Protein AF-A0A846N0D0-F1 (afdb_monomer_lite)

Sequence (100 aa):
MLEPITVSSGWFQPTGGLDLPDGTWPYRLHVMGSGFAHRAIPLVAVVGGVELELIMVNSEGDGFAGLLREAPAEGAVLSVGWLDGPLIETSVQFHSGGVA

Radius of gyration: 12.93 Å; chains: 1; bounding box: 28×36×33 Å

pLDDT: mean 93.16, std 10.55, range [39.41, 98.62]

Structure (mmCIF, N/CA/C/O backbone):
data_AF-A0A846N0D0-F1
#
_entry.id   AF-A0A846N0D0-F1
#
loop_
_atom_site.group_PDB
_atom_site.id
_atom_site.type_symbol
_atom_site.label_atom_id
_atom_site.label_alt_id
_atom_site.label_comp_id
_atom_site.label_asym_id
_atom_site.label_entity_id
_atom_site.label_seq_id
_atom_site.pdbx_PDB_ins_code
_atom_site.Cartn_x
_atom_site.Cartn_y
_atom_site.Cartn_z
_atom_site.occupancy
_atom_site.B_iso_or_equiv
_atom_site.auth_seq_id
_atom_site.auth_comp_id
_atom_site.auth_asym_id
_atom_site.auth_atom_id
_atom_site.pdbx_PDB_model_num
ATOM 1 N N . MET A 1 1 ? 12.640 -17.560 -13.338 1.00 60.72 1 MET A N 1
ATOM 2 C CA . MET A 1 1 ? 11.382 -17.693 -12.576 1.00 60.72 1 MET A CA 1
ATOM 3 C C . MET A 1 1 ? 11.390 -16.551 -11.583 1.00 60.72 1 MET A C 1
ATOM 5 O O . MET A 1 1 ? 12.413 -16.392 -10.934 1.00 60.72 1 MET A O 1
ATOM 9 N N . LEU A 1 2 ? 10.370 -15.693 -11.574 1.00 74.06 2 LEU A N 1
ATOM 10 C CA . LEU A 1 2 ? 10.303 -14.620 -10.579 1.00 74.06 2 LEU A CA 1
ATOM 11 C C . LEU A 1 2 ? 9.943 -15.239 -9.230 1.00 74.06 2 LEU A C 1
ATOM 13 O O . LEU A 1 2 ? 9.128 -16.163 -9.186 1.00 74.06 2 LEU A O 1
ATOM 17 N N . GLU A 1 3 ? 10.581 -14.768 -8.165 1.00 84.31 3 GLU A N 1
ATOM 18 C CA . GLU A 1 3 ? 10.259 -15.208 -6.811 1.00 84.31 3 GLU A CA 1
ATOM 19 C C . GLU A 1 3 ? 8.844 -14.743 -6.433 1.00 84.31 3 GLU A C 1
ATOM 21 O O . GLU A 1 3 ? 8.436 -13.643 -6.824 1.00 84.31 3 GLU A O 1
ATOM 26 N N . PRO A 1 4 ? 8.066 -15.569 -5.714 1.00 90.75 4 PRO A N 1
ATOM 27 C CA . PRO A 1 4 ? 6.754 -15.161 -5.234 1.00 90.75 4 PRO A CA 1
ATOM 28 C C . PRO A 1 4 ? 6.883 -14.015 -4.223 1.00 90.75 4 PRO A C 1
ATOM 30 O O . PRO A 1 4 ? 7.809 -13.999 -3.410 1.00 90.75 4 PRO A O 1
ATOM 33 N N . ILE A 1 5 ? 5.926 -13.081 -4.245 1.00 95.69 5 ILE A N 1
ATOM 34 C CA . ILE A 1 5 ? 5.847 -12.018 -3.236 1.00 95.69 5 ILE A CA 1
ATOM 35 C C . ILE A 1 5 ? 5.620 -12.657 -1.865 1.00 95.69 5 ILE A C 1
ATOM 37 O O . ILE A 1 5 ? 4.694 -13.446 -1.687 1.00 95.69 5 ILE A O 1
ATOM 41 N N . THR A 1 6 ? 6.448 -12.277 -0.897 1.00 96.62 6 THR A N 1
ATOM 42 C CA . THR A 1 6 ? 6.274 -12.619 0.515 1.00 96.62 6 THR A CA 1
ATOM 43 C C . THR A 1 6 ? 6.322 -11.336 1.326 1.00 96.62 6 THR A C 1
ATOM 45 O O . THR A 1 6 ? 7.311 -10.614 1.268 1.00 96.62 6 THR A O 1
ATOM 48 N N . VAL A 1 7 ? 5.272 -11.051 2.095 1.00 97.62 7 VAL A N 1
ATOM 49 C CA . VAL A 1 7 ? 5.237 -9.912 3.024 1.00 97.62 7 VAL A CA 1
ATOM 50 C C . VAL A 1 7 ? 5.655 -10.389 4.408 1.00 97.62 7 VAL A C 1
ATOM 52 O O . VAL A 1 7 ? 5.060 -11.324 4.938 1.00 97.62 7 VAL A O 1
ATOM 55 N N . SER A 1 8 ? 6.676 -9.756 4.986 1.00 97.00 8 SER A N 1
ATOM 56 C CA . SER A 1 8 ? 7.164 -10.074 6.333 1.00 97.00 8 SER A CA 1
ATOM 57 C C . SER A 1 8 ? 6.629 -9.108 7.386 1.00 97.00 8 SER A C 1
ATOM 59 O O . SER A 1 8 ? 6.337 -9.523 8.506 1.00 97.00 8 SER A O 1
ATOM 61 N N . SER A 1 9 ? 6.474 -7.830 7.039 1.00 97.19 9 SER A N 1
ATOM 62 C CA . SER A 1 9 ? 5.903 -6.813 7.921 1.00 97.19 9 SER A CA 1
ATOM 63 C C . SER A 1 9 ? 5.376 -5.615 7.134 1.00 97.19 9 SER A C 1
ATOM 65 O O . SER A 1 9 ? 5.690 -5.424 5.959 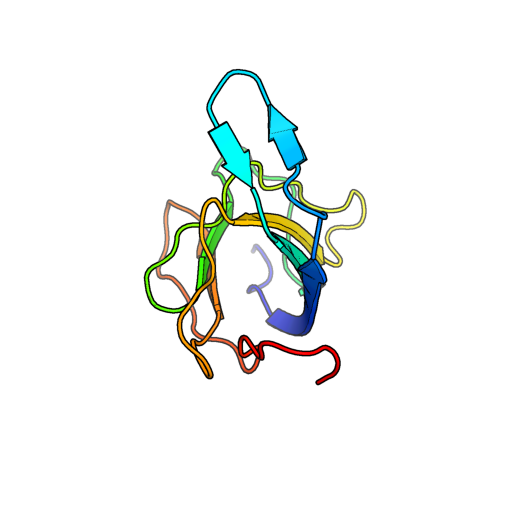1.00 97.19 9 SER A O 1
ATOM 67 N N . GLY A 1 10 ? 4.569 -4.785 7.789 1.00 97.19 10 GLY A N 1
ATOM 68 C CA . GLY A 1 10 ? 4.143 -3.502 7.252 1.00 97.19 10 GLY A CA 1
ATOM 69 C C . GLY A 1 10 ? 3.557 -2.616 8.340 1.00 97.19 10 GLY A C 1
ATOM 70 O O . GLY A 1 10 ? 3.072 -3.113 9.355 1.00 97.19 10 GLY A O 1
ATOM 71 N N . TRP A 1 11 ? 3.630 -1.303 8.148 1.00 95.94 11 TRP A N 1
ATOM 72 C CA . TRP A 1 11 ? 3.090 -0.331 9.094 1.00 95.94 11 TRP A CA 1
ATOM 73 C C . TRP A 1 11 ? 2.495 0.876 8.377 1.00 95.94 11 TRP A C 1
ATOM 75 O O . TRP A 1 11 ? 2.945 1.297 7.308 1.00 95.94 11 TRP A O 1
ATOM 85 N N . PHE A 1 12 ? 1.484 1.455 9.016 1.00 95.94 12 PHE A N 1
ATOM 86 C CA . PHE A 1 12 ? 0.778 2.628 8.530 1.00 95.94 12 PHE A CA 1
ATOM 87 C C . PHE A 1 12 ? 1.278 3.861 9.270 1.00 95.94 12 PHE A C 1
ATOM 89 O O . PHE A 1 12 ? 1.254 3.931 10.497 1.00 95.94 12 PHE A O 1
ATOM 96 N N . GLN A 1 13 ? 1.733 4.846 8.510 1.00 95.38 13 GLN A N 1
ATOM 97 C CA . GLN A 1 13 ? 2.215 6.121 9.004 1.00 95.38 13 GLN A CA 1
ATOM 98 C C . GLN A 1 13 ? 1.188 7.207 8.664 1.00 95.38 13 GLN A C 1
ATOM 100 O O . GLN A 1 13 ? 0.965 7.470 7.477 1.00 95.38 13 GLN A O 1
ATOM 105 N N . PRO A 1 14 ? 0.589 7.881 9.662 1.00 94.31 14 PRO A N 1
ATOM 106 C CA . PRO A 1 14 ? -0.173 9.096 9.419 1.00 94.31 14 PRO A CA 1
ATOM 107 C C . PRO A 1 14 ? 0.718 10.141 8.747 1.00 94.31 14 PRO A C 1
ATOM 109 O O . PRO A 1 14 ? 1.831 10.411 9.203 1.00 94.31 14 PRO A O 1
ATOM 112 N N . THR A 1 15 ? 0.238 10.741 7.668 1.00 94.00 15 THR A N 1
ATOM 113 C CA . THR A 1 15 ? 0.982 11.788 6.948 1.00 94.00 15 THR A CA 1
ATOM 114 C C . THR A 1 15 ? 0.674 13.191 7.469 1.00 94.00 15 THR A C 1
ATOM 116 O O . THR A 1 15 ? 1.330 14.149 7.069 1.00 94.00 15 THR A O 1
ATOM 119 N N . GLY A 1 16 ? -0.341 13.317 8.331 1.00 88.62 16 GLY A N 1
ATOM 120 C CA . GLY A 1 16 ? -0.932 14.604 8.697 1.00 88.62 16 GLY A CA 1
ATOM 121 C C . GLY A 1 16 ? -1.843 15.190 7.613 1.00 88.62 16 GLY A C 1
ATOM 122 O O . GLY A 1 16 ? -2.202 16.355 7.721 1.00 88.62 16 GLY A O 1
ATOM 123 N N . GLY A 1 17 ? -2.215 14.399 6.598 1.00 84.56 17 GLY A N 1
ATOM 124 C CA . GLY A 1 17 ? -2.964 14.877 5.436 1.00 84.56 17 GLY A CA 1
ATOM 125 C C . GLY A 1 17 ? -2.021 15.435 4.379 1.00 84.56 17 GLY A C 1
ATOM 126 O O . GLY A 1 17 ? -1.974 16.636 4.151 1.00 84.56 17 GLY A O 1
ATOM 127 N N . LEU A 1 18 ? -1.228 14.560 3.754 1.00 91.06 18 LEU A N 1
ATOM 128 C CA . LEU A 1 18 ? -0.368 14.954 2.643 1.00 91.06 18 LEU A CA 1
ATOM 129 C C . LEU A 1 18 ? -1.238 15.446 1.482 1.00 91.06 18 LEU A C 1
ATOM 131 O O . LEU A 1 18 ? -1.867 14.632 0.807 1.00 91.06 18 LEU A O 1
ATOM 135 N N . ASP A 1 19 ? -1.237 16.756 1.259 1.00 92.31 19 ASP A N 1
ATOM 136 C CA . ASP A 1 19 ? -1.947 17.402 0.161 1.00 92.31 19 ASP A CA 1
ATOM 137 C C . ASP A 1 19 ? -1.067 17.443 -1.094 1.00 92.31 19 ASP A C 1
ATOM 139 O O . ASP A 1 19 ? 0.002 18.060 -1.111 1.00 92.31 19 ASP A O 1
ATOM 143 N N . LEU A 1 20 ? -1.528 16.792 -2.159 1.00 89.75 20 LEU A N 1
ATOM 144 C CA . LEU A 1 20 ? -0.986 16.928 -3.513 1.00 89.75 20 LEU A CA 1
ATOM 145 C C . LEU A 1 20 ? -2.071 17.547 -4.411 1.00 89.75 20 LEU A C 1
ATOM 147 O O . LEU A 1 20 ? -3.238 17.576 -4.023 1.00 89.75 20 LEU A O 1
ATOM 151 N N . PRO A 1 21 ? -1.738 18.033 -5.622 1.00 92.19 21 PRO A N 1
ATOM 152 C CA . PRO A 1 21 ? -2.723 18.670 -6.502 1.00 92.19 21 PRO A CA 1
ATOM 153 C C . PRO A 1 21 ? -3.998 17.847 -6.751 1.00 92.19 21 PRO A C 1
ATOM 155 O O . PRO A 1 21 ? -5.064 18.424 -6.949 1.00 92.19 21 PRO A O 1
ATOM 158 N N . ASP A 1 22 ? -3.895 16.517 -6.681 1.00 90.50 22 ASP A N 1
ATOM 159 C CA . ASP A 1 22 ? -4.976 15.586 -7.005 1.00 90.50 22 ASP A CA 1
ATOM 160 C C . ASP A 1 22 ? -5.723 15.036 -5.770 1.00 90.50 22 ASP A C 1
ATOM 162 O O . ASP A 1 22 ? -6.570 14.150 -5.920 1.00 90.50 22 ASP A O 1
ATOM 166 N N . GLY A 1 23 ? -5.431 15.521 -4.553 1.00 92.38 23 GLY A N 1
ATOM 167 C CA . GLY A 1 23 ? -6.148 15.129 -3.332 1.00 92.38 23 GLY A CA 1
ATOM 168 C C . GLY A 1 23 ? -5.334 15.188 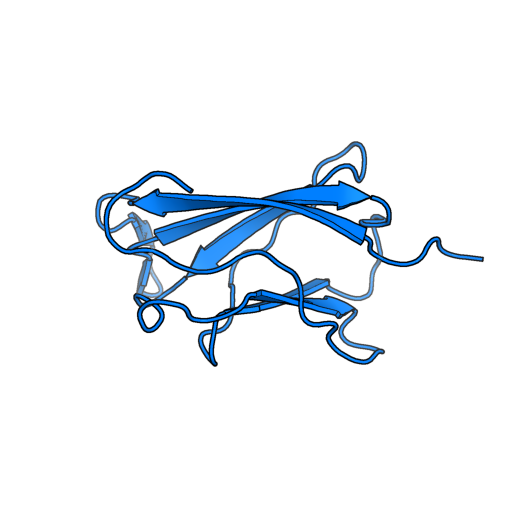-2.034 1.00 92.38 23 GLY A C 1
ATOM 169 O O . GLY A 1 23 ? -4.252 15.766 -1.971 1.00 92.38 23 GLY A O 1
ATOM 170 N N . THR A 1 24 ? -5.863 14.543 -0.996 1.00 94.56 24 THR A N 1
ATOM 171 C CA . THR A 1 24 ? -5.218 14.405 0.317 1.00 94.56 24 THR A CA 1
ATOM 172 C C . THR A 1 24 ? -5.033 12.923 0.629 1.00 94.56 24 THR A C 1
ATOM 174 O O . THR A 1 24 ? -5.972 12.144 0.484 1.00 94.56 24 THR A O 1
ATOM 177 N N . TRP A 1 25 ? -3.846 12.530 1.091 1.00 96.06 25 TRP A N 1
ATOM 178 C CA . TRP A 1 25 ? -3.537 11.149 1.478 1.00 96.06 25 TRP A CA 1
ATOM 179 C C . TRP A 1 25 ? -3.237 11.082 2.970 1.00 96.06 25 TRP A C 1
ATOM 181 O O . TRP A 1 25 ? -2.107 11.387 3.357 1.00 96.06 25 TRP A O 1
ATOM 191 N N . PRO A 1 26 ? -4.198 10.705 3.830 1.00 95.25 26 PRO A N 1
ATOM 192 C CA . PRO A 1 26 ? -4.009 10.696 5.281 1.00 95.25 26 PRO A CA 1
ATOM 193 C C . PRO A 1 26 ? -2.992 9.657 5.775 1.00 95.25 26 PRO A C 1
ATOM 195 O O . PRO A 1 26 ? -2.424 9.838 6.855 1.00 95.25 26 PRO A O 1
ATOM 198 N N . TYR A 1 27 ? -2.723 8.602 4.996 1.00 96.69 27 TYR A N 1
ATOM 199 C CA . TYR A 1 27 ? -1.818 7.522 5.390 1.00 96.69 27 TYR A CA 1
ATOM 200 C C . TYR A 1 27 ? -0.805 7.165 4.305 1.00 96.69 27 TYR A C 1
ATOM 202 O O . TYR A 1 27 ? -1.102 7.145 3.112 1.00 96.69 27 TYR A O 1
ATOM 210 N N . ARG A 1 28 ? 0.396 6.812 4.760 1.00 96.94 28 ARG A N 1
ATOM 211 C CA . ARG A 1 28 ? 1.405 6.085 3.996 1.00 96.94 28 ARG A CA 1
ATOM 212 C C . ARG A 1 28 ? 1.515 4.672 4.550 1.00 96.94 28 ARG A C 1
ATOM 214 O O . ARG A 1 28 ? 1.634 4.508 5.760 1.00 96.94 28 ARG A O 1
ATOM 221 N N . LEU A 1 29 ? 1.517 3.673 3.681 1.00 97.88 29 LEU A N 1
ATOM 222 C CA . LEU A 1 29 ? 1.836 2.295 4.037 1.00 97.88 29 LEU A CA 1
ATOM 223 C C . LEU A 1 29 ? 3.275 2.000 3.614 1.00 97.88 29 LEU A C 1
ATOM 225 O O . LEU A 1 29 ? 3.652 2.287 2.479 1.00 97.88 29 LEU A O 1
ATOM 229 N N . HIS A 1 30 ? 4.051 1.416 4.521 1.00 98.00 30 HIS A N 1
ATOM 230 C CA . HIS A 1 30 ? 5.352 0.819 4.231 1.00 98.00 30 HIS A CA 1
ATOM 231 C C . HIS A 1 30 ? 5.256 -0.686 4.437 1.00 98.00 30 HIS A C 1
ATOM 233 O O . HIS A 1 30 ? 4.670 -1.130 5.425 1.00 98.00 30 HIS A O 1
ATOM 239 N N . VAL A 1 31 ? 5.825 -1.461 3.521 1.00 98.38 31 VAL A N 1
ATOM 240 C CA . VAL A 1 31 ? 5.805 -2.926 3.548 1.00 98.38 31 VAL A CA 1
ATOM 241 C C . VAL A 1 31 ? 7.210 -3.445 3.305 1.00 98.38 31 VAL A C 1
ATOM 243 O O . VAL A 1 31 ? 7.871 -3.009 2.366 1.00 98.38 31 VAL A O 1
ATOM 246 N N . MET A 1 32 ? 7.632 -4.405 4.123 1.00 98.25 32 MET A N 1
ATOM 247 C CA . MET A 1 32 ? 8.885 -5.137 3.967 1.00 98.25 32 MET A CA 1
ATOM 248 C C . MET A 1 32 ? 8.600 -6.589 3.590 1.00 98.25 32 MET A C 1
ATOM 250 O O . MET A 1 32 ? 7.566 -7.164 3.953 1.00 98.25 32 MET A O 1
ATOM 254 N N . GLY A 1 33 ? 9.530 -7.200 2.868 1.00 97.19 33 GLY A N 1
ATOM 255 C CA . GLY A 1 33 ? 9.399 -8.579 2.430 1.00 97.19 33 GLY A CA 1
ATOM 256 C C . GLY A 1 33 ? 10.383 -8.944 1.329 1.00 97.19 33 GLY A C 1
ATOM 257 O O . GLY A 1 33 ? 11.499 -8.439 1.281 1.00 97.19 33 GLY A O 1
ATOM 258 N N . SER A 1 34 ? 9.968 -9.845 0.449 1.00 96.50 34 SER A N 1
ATOM 259 C CA . SER A 1 34 ? 10.748 -10.280 -0.708 1.00 96.50 34 SER A CA 1
ATOM 260 C C . SER A 1 34 ? 9.852 -10.512 -1.925 1.00 96.50 34 SER A C 1
ATOM 262 O O . SER A 1 34 ? 8.623 -10.538 -1.825 1.00 96.50 34 SER A O 1
ATOM 264 N N . GLY A 1 35 ? 10.470 -10.659 -3.099 1.00 94.94 35 GLY A N 1
ATOM 265 C CA . GLY A 1 35 ? 9.761 -10.867 -4.365 1.00 94.94 35 GLY A CA 1
ATOM 266 C C . GLY A 1 35 ? 9.241 -9.582 -5.025 1.00 94.94 35 GLY A C 1
ATOM 267 O O . GLY A 1 35 ? 8.588 -9.653 -6.069 1.00 94.94 35 GLY A O 1
ATOM 268 N N . PHE A 1 36 ? 9.558 -8.399 -4.482 1.00 95.62 36 PHE A N 1
ATOM 269 C CA . PHE A 1 36 ? 9.212 -7.105 -5.080 1.00 95.62 36 PHE A CA 1
ATOM 270 C C . PHE A 1 36 ? 10.213 -6.719 -6.177 1.00 95.62 36 PHE A C 1
ATOM 272 O O . PHE A 1 36 ? 11.047 -5.834 -6.024 1.00 95.62 36 PHE A O 1
ATOM 279 N N . ALA A 1 37 ? 10.164 -7.422 -7.307 1.00 92.44 37 ALA A N 1
ATOM 280 C CA . ALA A 1 37 ? 11.045 -7.146 -8.439 1.00 92.44 37 ALA A CA 1
ATOM 281 C C . ALA A 1 37 ? 10.670 -5.843 -9.170 1.00 92.44 37 ALA A C 1
ATOM 283 O O . ALA A 1 37 ? 9.496 -5.554 -9.383 1.00 92.44 37 ALA A O 1
ATOM 284 N N . HIS A 1 38 ? 11.661 -5.102 -9.671 1.00 89.94 38 HIS A N 1
ATOM 285 C CA . HIS A 1 38 ? 11.413 -3.993 -10.600 1.00 89.94 38 HIS A CA 1
ATOM 286 C C . HIS A 1 38 ? 10.900 -4.546 -11.933 1.00 89.94 38 HIS A C 1
ATOM 288 O O . HIS A 1 38 ? 11.658 -5.112 -12.724 1.00 89.94 38 HIS A O 1
ATOM 294 N N . ARG A 1 39 ? 9.591 -4.426 -12.166 1.00 90.75 39 ARG A N 1
ATOM 295 C CA . ARG A 1 39 ? 8.905 -4.919 -13.366 1.00 90.75 39 ARG A CA 1
ATOM 296 C C . ARG A 1 39 ? 8.234 -3.766 -14.105 1.00 90.75 39 ARG A C 1
ATOM 298 O O . ARG A 1 39 ? 7.837 -2.774 -13.510 1.00 90.75 39 ARG A O 1
ATOM 305 N N . ALA A 1 40 ? 8.052 -3.946 -15.414 1.00 93.06 40 ALA A N 1
ATOM 306 C CA . ALA A 1 40 ? 7.209 -3.056 -16.215 1.00 93.06 40 ALA A CA 1
ATOM 307 C C . ALA A 1 40 ? 5.716 -3.190 -15.861 1.00 93.06 40 ALA A C 1
ATOM 309 O O . ALA A 1 40 ? 4.936 -2.276 -16.105 1.00 93.06 40 ALA A O 1
ATOM 310 N N . ILE A 1 41 ? 5.323 -4.340 -15.306 1.00 94.88 41 ILE A N 1
ATOM 311 C CA . ILE A 1 41 ? 3.966 -4.584 -14.823 1.00 94.88 41 ILE A CA 1
ATOM 312 C C . ILE A 1 41 ? 3.878 -4.028 -13.402 1.00 94.88 41 ILE A C 1
ATOM 314 O O . ILE A 1 41 ? 4.707 -4.410 -12.573 1.00 94.88 41 ILE A O 1
ATOM 318 N N . PRO A 1 42 ? 2.920 -3.134 -13.115 1.00 95.50 42 PRO A N 1
ATOM 319 C CA . PRO A 1 42 ? 2.867 -2.447 -11.837 1.00 95.50 42 PRO A CA 1
ATOM 320 C C . PRO A 1 42 ? 2.477 -3.395 -10.703 1.00 95.50 42 PRO A C 1
ATOM 322 O O . PRO A 1 42 ? 1.705 -4.344 -10.885 1.00 95.50 42 PRO A O 1
ATOM 325 N N . LEU A 1 43 ? 3.019 -3.103 -9.522 1.00 97.69 43 LEU A N 1
ATOM 326 C CA . LEU A 1 43 ? 2.548 -3.669 -8.267 1.00 97.69 43 LEU A CA 1
ATOM 327 C C . LEU A 1 43 ? 1.205 -3.020 -7.918 1.00 97.69 43 LEU A C 1
ATOM 329 O O . LEU A 1 43 ? 1.035 -1.815 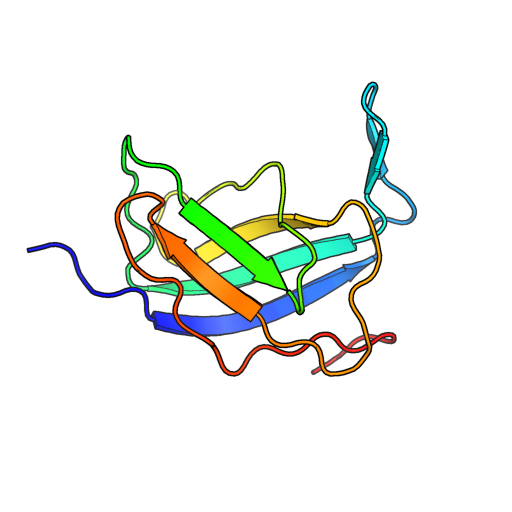-8.093 1.00 97.69 43 LEU A O 1
ATOM 333 N N . VAL A 1 44 ? 0.272 -3.817 -7.416 1.00 98.19 44 VAL A N 1
ATOM 334 C CA . VAL A 1 44 ? -1.037 -3.382 -6.933 1.00 98.19 44 VAL A CA 1
ATOM 335 C C . VAL A 1 44 ? -1.169 -3.826 -5.483 1.00 98.19 44 VAL A C 1
ATOM 337 O O . VAL A 1 44 ? -0.836 -4.962 -5.137 1.00 98.19 44 VAL A O 1
ATOM 340 N N . ALA A 1 45 ? -1.654 -2.929 -4.631 1.00 98.44 45 ALA A N 1
ATOM 341 C CA . ALA A 1 45 ? -1.917 -3.209 -3.230 1.00 98.44 45 ALA A CA 1
ATOM 342 C C . ALA A 1 45 ? -3.251 -2.586 -2.812 1.00 98.44 45 ALA A C 1
ATOM 344 O O . ALA A 1 45 ? -3.585 -1.480 -3.231 1.00 98.44 45 ALA A O 1
ATOM 345 N N . VAL A 1 46 ? -4.009 -3.307 -1.990 1.00 98.50 46 VAL A N 1
ATOM 346 C CA . VAL A 1 46 ? -5.341 -2.914 -1.517 1.00 98.50 46 VAL A CA 1
ATOM 347 C C . VAL A 1 46 ? -5.452 -3.250 -0.034 1.00 98.50 46 VAL A C 1
ATOM 349 O O . VAL A 1 46 ? -5.061 -4.342 0.372 1.00 98.50 46 VAL A O 1
ATOM 352 N N . VAL A 1 47 ? -6.001 -2.349 0.779 1.00 98.38 47 VAL A N 1
ATOM 353 C CA . VAL A 1 47 ? -6.223 -2.566 2.217 1.00 98.38 47 VAL A CA 1
ATOM 354 C C . VAL A 1 47 ? -7.716 -2.494 2.505 1.00 98.38 47 VAL A C 1
ATOM 356 O O . VAL A 1 47 ? -8.300 -1.415 2.495 1.00 98.38 47 VAL A O 1
ATOM 359 N N . GLY A 1 48 ? -8.358 -3.648 2.709 1.00 96.69 48 GLY A N 1
ATOM 360 C CA . GLY A 1 48 ? -9.806 -3.728 2.968 1.00 96.69 48 GLY A CA 1
ATOM 361 C C . GLY A 1 48 ? -10.691 -3.016 1.937 1.00 96.69 48 GLY A C 1
ATOM 362 O O . GLY A 1 48 ? -11.724 -2.467 2.303 1.00 96.69 48 GLY A O 1
ATOM 363 N N . GLY A 1 49 ? -10.275 -2.995 0.669 1.00 96.44 49 GLY A N 1
ATOM 364 C CA . GLY A 1 49 ? -10.977 -2.317 -0.427 1.00 96.44 49 GLY A CA 1
ATOM 365 C C . GLY A 1 49 ? -10.452 -0.920 -0.772 1.00 96.44 49 GLY A C 1
ATOM 366 O O . GLY A 1 49 ? -10.804 -0.409 -1.829 1.00 96.44 49 GLY A O 1
ATOM 367 N N . VAL A 1 50 ? -9.581 -0.327 0.052 1.00 97.94 50 VAL A N 1
ATOM 368 C CA . VAL A 1 50 ? -8.927 0.953 -0.260 1.00 97.94 50 VAL A CA 1
ATOM 369 C C . VAL A 1 50 ? -7.671 0.694 -1.085 1.00 97.94 50 VAL A C 1
ATOM 371 O O . VAL A 1 50 ? -6.751 0.012 -0.625 1.00 97.94 50 VAL A O 1
ATOM 374 N N . GLU A 1 51 ? -7.628 1.221 -2.305 1.00 98.12 51 GLU A N 1
ATOM 375 C CA . GLU A 1 51 ? -6.471 1.082 -3.189 1.00 98.12 51 GLU A CA 1
ATOM 376 C C . GLU A 1 51 ? -5.283 1.908 -2.690 1.00 98.12 51 GLU A C 1
ATOM 378 O O . GLU A 1 51 ? -5.419 3.057 -2.262 1.00 98.12 51 GLU A O 1
ATOM 383 N N . LEU A 1 52 ? -4.096 1.306 -2.757 1.00 97.81 52 LEU A N 1
ATOM 384 C CA . LEU A 1 52 ? -2.847 1.997 -2.503 1.00 97.81 52 LEU A CA 1
ATOM 385 C C . LEU A 1 52 ? -2.373 2.679 -3.788 1.00 97.81 52 LEU A C 1
ATOM 387 O O . LEU A 1 52 ? -2.174 2.043 -4.821 1.00 97.81 52 LEU A O 1
ATOM 391 N N . GLU A 1 53 ? -2.147 3.980 -3.707 1.00 97.50 53 GLU A N 1
ATOM 392 C CA . GLU A 1 53 ? -1.701 4.817 -4.811 1.00 97.50 53 GLU A CA 1
ATOM 393 C C . GLU A 1 53 ? -0.210 5.152 -4.684 1.00 97.50 53 GLU A C 1
ATOM 395 O O . GLU A 1 53 ? 0.404 4.984 -3.627 1.00 97.50 53 GLU A O 1
ATOM 400 N N . LEU A 1 54 ? 0.376 5.668 -5.771 1.00 95.75 54 LEU A N 1
ATOM 401 C CA . LEU A 1 54 ? 1.752 6.186 -5.793 1.00 95.75 54 LEU A CA 1
ATOM 402 C C . LEU A 1 54 ? 2.775 5.175 -5.238 1.00 95.75 54 LEU A C 1
ATOM 404 O O . LEU A 1 54 ? 3.678 5.523 -4.477 1.00 95.75 54 LEU A O 1
ATOM 408 N N . ILE A 1 55 ? 2.598 3.906 -5.620 1.00 97.75 55 ILE A N 1
ATOM 409 C CA . ILE A 1 55 ? 3.410 2.788 -5.144 1.00 97.75 55 ILE A CA 1
ATOM 410 C C . ILE A 1 55 ? 4.833 2.896 -5.698 1.00 97.75 55 ILE A C 1
ATOM 412 O O . ILE A 1 55 ? 5.047 2.952 -6.909 1.00 97.75 55 ILE A O 1
ATOM 416 N N . MET A 1 56 ? 5.812 2.864 -4.798 1.00 96.81 56 MET A N 1
ATOM 417 C CA . MET A 1 56 ? 7.237 2.809 -5.105 1.00 96.81 56 MET A CA 1
ATOM 418 C C . MET A 1 56 ? 7.837 1.544 -4.501 1.00 96.81 56 MET A C 1
ATOM 420 O O . MET A 1 56 ? 7.764 1.336 -3.293 1.00 96.81 56 MET A O 1
ATOM 424 N N . VAL A 1 57 ? 8.451 0.717 -5.344 1.00 97.06 57 VAL A N 1
ATOM 425 C CA . VAL A 1 57 ? 9.208 -0.465 -4.918 1.00 97.06 57 VAL A CA 1
ATOM 426 C C . VAL A 1 57 ? 10.626 -0.044 -4.537 1.00 97.06 57 VAL A C 1
ATOM 428 O O . VAL A 1 57 ? 11.264 0.720 -5.267 1.00 97.06 57 VAL A O 1
ATOM 431 N N . ASN A 1 58 ? 11.127 -0.543 -3.407 1.00 95.19 58 ASN A N 1
ATOM 432 C CA . ASN A 1 58 ? 12.483 -0.263 -2.943 1.00 95.19 58 ASN A CA 1
ATOM 433 C C . ASN A 1 58 ? 13.518 -0.734 -3.973 1.00 95.19 58 ASN A C 1
ATOM 435 O O . ASN A 1 58 ? 13.326 -1.739 -4.659 1.00 95.19 58 ASN A O 1
ATOM 439 N N . SER A 1 59 ? 14.655 -0.044 -4.077 1.00 92.56 59 SER A N 1
ATOM 440 C CA . SER A 1 59 ? 15.699 -0.377 -5.061 1.00 92.56 59 SER A CA 1
ATOM 441 C C . SER A 1 59 ? 16.265 -1.790 -4.900 1.00 92.56 59 SER A C 1
ATOM 443 O O . SER A 1 59 ? 16.687 -2.388 -5.884 1.00 92.56 59 SER A O 1
ATOM 445 N N . GLU A 1 60 ? 16.249 -2.325 -3.679 1.00 93.75 60 GLU A N 1
ATOM 446 C CA . GLU A 1 60 ? 16.751 -3.667 -3.358 1.00 93.75 60 GLU A CA 1
ATOM 447 C C . GLU A 1 60 ? 15.684 -4.764 -3.526 1.00 93.75 60 GLU A C 1
ATOM 449 O O . GLU A 1 60 ? 16.000 -5.948 -3.450 1.00 93.75 60 GLU A O 1
ATOM 454 N N . GLY A 1 61 ? 14.426 -4.390 -3.800 1.00 94.00 61 GLY A N 1
ATOM 455 C CA . GLY A 1 61 ? 13.304 -5.327 -3.923 1.00 94.00 61 GLY A CA 1
ATOM 456 C C . GLY A 1 61 ? 12.864 -5.963 -2.598 1.00 94.00 61 GLY A C 1
ATOM 457 O O . GLY A 1 61 ? 12.160 -6.975 -2.596 1.00 94.00 61 GLY A O 1
ATOM 458 N N . ASP A 1 62 ? 13.267 -5.362 -1.480 1.00 96.56 62 ASP A N 1
ATOM 459 C CA . ASP A 1 62 ? 12.997 -5.793 -0.105 1.00 96.56 62 ASP A CA 1
ATOM 460 C C . ASP A 1 62 ? 11.712 -5.183 0.486 1.00 96.56 62 ASP A C 1
ATOM 462 O O . ASP A 1 62 ? 11.402 -5.363 1.666 1.00 96.56 62 ASP A O 1
ATOM 466 N N . GLY A 1 63 ? 10.944 -4.456 -0.326 1.00 97.75 63 GLY A N 1
ATOM 467 C CA . GLY A 1 63 ? 9.732 -3.794 0.121 1.00 97.75 63 GLY A CA 1
ATOM 468 C C . GLY A 1 63 ? 9.169 -2.794 -0.876 1.00 97.75 63 GLY A C 1
ATOM 469 O O . GLY A 1 63 ? 9.667 -2.625 -1.993 1.00 97.75 63 GLY A O 1
ATOM 470 N N . PHE A 1 64 ? 8.112 -2.117 -0.448 1.00 98.38 64 PHE A N 1
ATOM 471 C CA . PHE A 1 64 ? 7.517 -0.994 -1.161 1.00 98.38 64 PHE A CA 1
ATOM 472 C C . PHE A 1 64 ? 6.841 -0.029 -0.186 1.00 98.38 64 PHE A C 1
ATOM 474 O O . PHE A 1 64 ? 6.534 -0.372 0.958 1.00 98.38 64 PHE A O 1
ATOM 481 N N . ALA A 1 65 ? 6.560 1.177 -0.664 1.00 98.25 65 ALA A N 1
ATOM 482 C CA . ALA A 1 65 ? 5.714 2.134 0.026 1.00 98.25 65 ALA A CA 1
ATOM 483 C C . ALA A 1 65 ? 4.670 2.714 -0.927 1.00 98.25 65 ALA A C 1
ATOM 485 O O . ALA A 1 65 ? 4.898 2.804 -2.130 1.00 98.25 65 ALA A O 1
ATOM 486 N N . GLY A 1 66 ? 3.534 3.136 -0.384 1.00 97.88 66 GLY A N 1
ATOM 487 C CA . GLY A 1 66 ? 2.489 3.820 -1.140 1.00 97.88 66 GLY A CA 1
ATOM 488 C 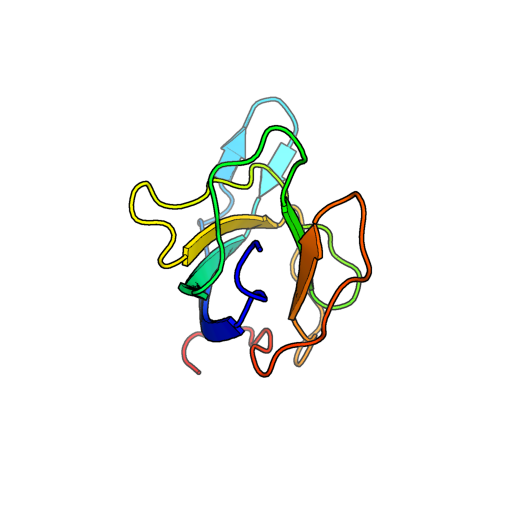C . GLY A 1 66 ? 1.586 4.641 -0.232 1.00 97.88 66 GLY A C 1
ATOM 489 O O . GLY A 1 66 ? 1.775 4.683 0.987 1.00 97.88 66 GLY A O 1
ATOM 490 N N . LEU A 1 67 ? 0.613 5.318 -0.825 1.00 97.75 67 LEU A N 1
ATOM 491 C CA . LEU A 1 67 ? -0.266 6.255 -0.140 1.00 97.75 67 LEU A CA 1
ATOM 492 C C . LEU A 1 67 ? -1.723 5.807 -0.238 1.00 97.75 67 LEU A C 1
ATOM 494 O O . LEU A 1 67 ? -2.167 5.348 -1.282 1.00 97.75 67 LEU A O 1
ATOM 498 N N . LEU A 1 68 ? -2.480 5.981 0.842 1.00 97.56 68 LEU A N 1
ATOM 499 C CA . LEU A 1 68 ? -3.920 5.725 0.874 1.00 97.56 68 LEU A CA 1
ATOM 500 C C . LEU A 1 68 ? -4.660 7.056 0.895 1.00 97.56 68 LEU A C 1
ATOM 502 O O . LEU A 1 68 ? -4.342 7.925 1.711 1.00 97.56 68 LEU A O 1
ATOM 506 N N . ARG A 1 69 ? -5.621 7.213 -0.018 1.00 95.56 69 ARG A N 1
ATOM 507 C CA . ARG A 1 69 ? -6.435 8.431 -0.162 1.00 95.56 69 ARG A CA 1
ATOM 508 C C . ARG A 1 69 ? -7.472 8.581 0.957 1.00 95.56 69 ARG A C 1
ATOM 510 O O . ARG A 1 69 ? -7.933 9.677 1.247 1.00 95.56 69 ARG A O 1
ATOM 517 N N . GLU A 1 70 ? -7.786 7.488 1.639 1.00 95.25 70 GLU A N 1
ATOM 518 C CA . GLU A 1 70 ? -8.659 7.456 2.807 1.00 95.25 70 GLU A CA 1
ATOM 519 C C . GLU A 1 70 ? -8.165 6.431 3.834 1.00 95.25 70 GLU A C 1
ATOM 521 O O . GLU A 1 70 ? -7.266 5.634 3.562 1.00 95.25 70 GLU A O 1
ATOM 526 N N . ALA A 1 71 ? -8.713 6.486 5.047 1.00 95.25 71 ALA A N 1
ATOM 527 C CA . ALA A 1 71 ? -8.402 5.518 6.091 1.00 95.25 71 ALA A CA 1
ATOM 528 C C . ALA A 1 71 ? -9.132 4.190 5.811 1.00 95.25 71 ALA A C 1
ATOM 530 O O . ALA A 1 71 ? -10.358 4.213 5.675 1.00 95.25 71 ALA A O 1
ATOM 531 N N . PRO A 1 72 ? -8.438 3.039 5.773 1.00 96.88 72 PRO A N 1
ATOM 532 C CA . PRO A 1 72 ? -9.104 1.741 5.751 1.00 96.88 72 PRO A CA 1
ATOM 533 C C . PRO A 1 72 ? -9.930 1.500 7.021 1.00 96.88 72 PRO A C 1
ATOM 535 O O . PRO A 1 72 ? -9.728 2.144 8.053 1.00 96.88 72 PRO A O 1
ATOM 538 N N . ALA A 1 73 ? -10.841 0.527 6.967 1.00 97.06 73 ALA A N 1
ATOM 539 C CA . ALA A 1 73 ? -11.537 0.057 8.162 1.00 97.06 73 ALA A CA 1
ATOM 540 C C . ALA A 1 73 ? -10.559 -0.589 9.162 1.00 97.06 73 ALA A C 1
ATOM 542 O O . ALA A 1 73 ? -9.564 -1.197 8.769 1.00 97.06 73 ALA A O 1
ATOM 543 N N . GLU A 1 74 ? -10.855 -0.496 10.458 1.00 95.88 74 GLU A N 1
ATOM 544 C CA . GLU A 1 74 ? -10.057 -1.155 11.500 1.00 95.88 7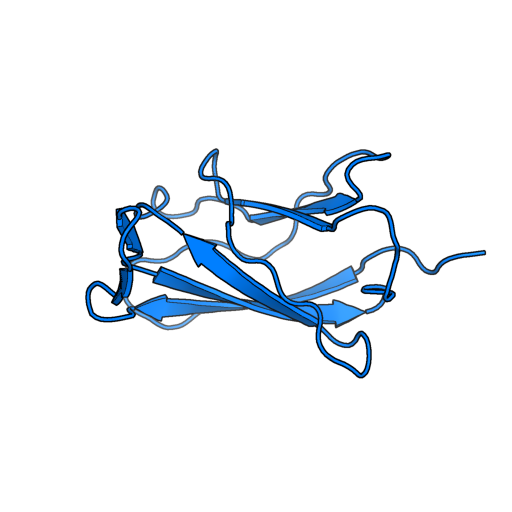4 GLU A CA 1
ATOM 545 C C . GLU A 1 74 ? -9.989 -2.675 11.257 1.00 95.88 74 GLU A C 1
ATOM 547 O O . GLU A 1 74 ? -11.011 -3.314 10.998 1.00 95.88 74 GLU A O 1
ATOM 552 N N . GLY A 1 75 ? -8.785 -3.251 11.317 1.00 96.88 75 GLY A N 1
ATOM 553 C CA . GLY A 1 75 ? -8.539 -4.665 11.025 1.00 96.88 75 GLY A CA 1
ATOM 554 C C . GLY A 1 75 ? -8.539 -5.022 9.533 1.00 96.88 75 GLY A C 1
ATOM 555 O O . GLY A 1 75 ? -8.384 -6.194 9.191 1.00 96.88 75 GLY A O 1
ATOM 556 N N . ALA A 1 76 ? -8.697 -4.046 8.629 1.00 98.06 76 ALA A N 1
ATOM 557 C CA . ALA A 1 76 ? -8.619 -4.273 7.190 1.00 98.06 76 ALA A CA 1
ATOM 558 C C . ALA A 1 76 ? -7.271 -4.890 6.794 1.00 98.06 76 ALA A C 1
ATOM 560 O O . ALA A 1 76 ? -6.209 -4.379 7.154 1.00 98.06 76 ALA A O 1
ATOM 561 N N . VAL A 1 77 ? -7.326 -5.971 6.018 1.00 98.31 77 VAL A N 1
ATOM 562 C CA . VAL A 1 77 ? -6.151 -6.746 5.609 1.00 98.31 77 VAL A CA 1
ATOM 563 C C . VAL A 1 77 ? -5.555 -6.179 4.322 1.00 98.31 77 VAL A C 1
ATOM 565 O O . VAL A 1 77 ? -6.280 -5.842 3.381 1.00 98.31 77 VAL A O 1
ATOM 568 N N . LEU A 1 78 ? -4.223 -6.100 4.274 1.00 98.56 78 LEU A N 1
ATOM 569 C CA . LEU A 1 78 ? -3.471 -5.822 3.055 1.00 98.56 78 LEU A CA 1
ATOM 570 C C . LEU A 1 78 ? -3.479 -7.048 2.136 1.00 98.56 78 LEU A C 1
ATOM 572 O O . LEU A 1 78 ? -3.024 -8.128 2.518 1.00 98.56 78 LEU A O 1
ATOM 576 N N . SER A 1 79 ? -3.898 -6.832 0.894 1.00 98.62 79 SER A N 1
ATOM 577 C CA . SER A 1 79 ? -3.698 -7.735 -0.236 1.00 98.62 79 SER A CA 1
ATOM 578 C C . SER A 1 79 ? -2.742 -7.106 -1.246 1.00 98.62 79 SER A C 1
ATOM 580 O O . SER A 1 79 ? -2.870 -5.922 -1.558 1.00 98.62 79 SER A O 1
ATOM 582 N N . VAL A 1 80 ? -1.792 -7.877 -1.774 1.00 98.25 80 VAL A N 1
ATOM 583 C CA . VAL A 1 80 ? -0.768 -7.384 -2.711 1.00 98.25 80 VAL A CA 1
ATOM 584 C C . VAL A 1 80 ? -0.518 -8.375 -3.844 1.00 98.25 80 VAL A C 1
ATOM 586 O O . VAL A 1 80 ? -0.573 -9.587 -3.649 1.00 98.25 80 VAL A O 1
ATOM 589 N N . GLY A 1 81 ? -0.237 -7.866 -5.039 1.00 97.38 81 GLY A N 1
ATOM 590 C CA . GLY A 1 81 ? 0.090 -8.677 -6.206 1.00 97.38 81 GLY A CA 1
ATOM 591 C C . GLY A 1 81 ? 0.547 -7.825 -7.383 1.00 97.38 81 GLY A C 1
ATOM 592 O O . GLY A 1 81 ? 0.586 -6.600 -7.314 1.00 97.38 81 GLY A O 1
ATOM 593 N N . TRP A 1 82 ? 0.908 -8.478 -8.480 1.00 96.56 82 TRP A N 1
ATOM 594 C CA . TRP A 1 82 ? 1.158 -7.794 -9.748 1.00 96.56 82 TRP A CA 1
ATOM 595 C C . TRP A 1 82 ? -0.155 -7.638 -10.514 1.00 96.56 82 TRP A C 1
ATOM 597 O O . TRP A 1 82 ? -1.021 -8.504 -10.414 1.00 96.56 82 TRP A O 1
ATOM 607 N N . LEU A 1 83 ? -0.297 -6.574 -11.311 1.00 96.50 83 LEU A N 1
ATOM 608 C CA . LEU A 1 83 ? -1.521 -6.316 -12.087 1.00 96.50 83 LEU A CA 1
ATOM 609 C C . LEU A 1 83 ? -1.911 -7.472 -13.035 1.00 96.50 83 LEU A C 1
ATOM 611 O O . LEU A 1 83 ? -3.079 -7.626 -13.376 1.00 96.50 83 LEU A O 1
ATOM 615 N N . ASP A 1 84 ? -0.941 -8.286 -13.463 1.00 95.81 84 ASP A N 1
ATOM 616 C CA . ASP A 1 84 ? -1.133 -9.459 -14.325 1.00 95.81 84 ASP A CA 1
ATOM 617 C C . ASP A 1 84 ? -1.465 -10.755 -13.562 1.00 95.81 84 ASP A C 1
ATOM 619 O O . ASP A 1 84 ? -1.512 -11.827 -14.169 1.00 95.81 84 ASP A O 1
ATOM 623 N N . GLY A 1 85 ? -1.683 -10.686 -12.247 1.00 93.75 85 GLY A N 1
ATOM 624 C CA . GLY A 1 85 ? -1.873 -11.852 -11.392 1.00 93.75 85 GLY A CA 1
ATOM 625 C C . GLY A 1 85 ? -2.906 -11.652 -10.281 1.00 93.75 85 GLY A C 1
ATOM 626 O O . GLY A 1 85 ? -3.509 -10.588 -10.149 1.00 93.75 85 GLY A O 1
ATOM 627 N N . PRO A 1 86 ? -3.144 -12.701 -9.475 1.00 95.75 86 PRO A N 1
ATOM 628 C CA . PRO A 1 86 ? -4.011 -12.596 -8.312 1.00 95.75 86 PRO A CA 1
ATOM 629 C C . PRO A 1 86 ? -3.363 -11.737 -7.219 1.00 95.75 86 PRO A C 1
ATOM 631 O O . PRO A 1 86 ? -2.144 -11.762 -7.032 1.00 95.75 86 PRO A O 1
ATOM 634 N N . LEU A 1 87 ? -4.196 -11.031 -6.453 1.00 97.19 87 LEU A N 1
ATOM 635 C CA . LEU A 1 87 ? -3.781 -10.444 -5.182 1.00 97.19 87 LEU A CA 1
ATOM 636 C C . LEU A 1 87 ? -3.716 -11.536 -4.110 1.00 97.19 87 LEU A C 1
ATOM 638 O O . LEU A 1 87 ? -4.555 -12.437 -4.073 1.00 97.19 87 LEU A O 1
ATOM 642 N N . ILE A 1 88 ? -2.721 -11.438 -3.237 1.00 97.00 88 ILE A N 1
ATOM 643 C CA . ILE A 1 88 ? -2.491 -12.365 -2.132 1.00 97.00 88 ILE A CA 1
ATOM 644 C C . ILE A 1 88 ? -2.735 -11.606 -0.830 1.00 97.00 88 ILE A C 1
ATOM 646 O O . ILE A 1 88 ? -2.118 -10.563 -0.605 1.00 97.00 88 ILE A O 1
ATOM 650 N N . GLU A 1 89 ? -3.625 -12.120 0.020 1.00 97.69 89 GLU A N 1
ATOM 651 C CA . GLU A 1 89 ? -3.811 -11.610 1.382 1.00 97.69 89 GLU A CA 1
ATOM 652 C C . GLU A 1 89 ? -2.561 -11.843 2.235 1.00 97.69 89 GLU A C 1
ATOM 654 O O . GLU A 1 89 ? -1.892 -12.875 2.147 1.00 97.69 89 GLU A O 1
ATOM 659 N N . THR A 1 90 ? -2.262 -10.875 3.093 1.00 97.62 90 THR A N 1
ATOM 660 C CA . THR A 1 90 ? -1.091 -10.879 3.973 1.00 97.62 90 THR A CA 1
ATOM 661 C C . THR A 1 90 ? -1.526 -10.892 5.438 1.00 97.62 90 THR A C 1
ATOM 663 O O . THR A 1 90 ? -2.707 -10.783 5.756 1.00 97.62 90 THR A O 1
ATOM 666 N N . SER A 1 91 ? -0.576 -10.988 6.366 1.00 97.06 91 SER A N 1
ATOM 667 C CA . SER A 1 91 ? -0.856 -10.814 7.796 1.00 97.06 91 SER A CA 1
ATOM 668 C C . SER A 1 91 ? -0.893 -9.347 8.246 1.00 97.06 91 SER A C 1
ATOM 670 O O . SER A 1 91 ? -1.100 -9.086 9.428 1.00 97.06 91 SER A O 1
ATOM 672 N N . VAL A 1 92 ? -0.647 -8.384 7.349 1.00 97.56 92 VAL A N 1
ATOM 673 C CA . VAL A 1 92 ? -0.605 -6.955 7.691 1.00 97.56 92 VAL A CA 1
ATOM 674 C C . VAL A 1 92 ? -2.029 -6.410 7.760 1.00 97.56 92 VAL A C 1
ATOM 676 O O . VAL A 1 92 ? -2.777 -6.480 6.784 1.00 97.56 92 VAL A O 1
ATOM 679 N N . GLN A 1 93 ? -2.385 -5.849 8.915 1.00 97.81 93 GLN A N 1
ATOM 680 C CA . GLN A 1 93 ? -3.700 -5.272 9.192 1.00 97.81 93 GLN A CA 1
ATOM 681 C C . GLN A 1 93 ? -3.588 -3.786 9.522 1.00 97.81 93 GLN A C 1
ATOM 683 O O . GLN A 1 93 ? -2.614 -3.344 10.138 1.00 97.81 93 GLN A O 1
ATOM 688 N N . PHE A 1 94 ? -4.590 -3.015 9.111 1.00 96.56 94 PHE A N 1
ATOM 689 C CA . PHE A 1 94 ? -4.706 -1.612 9.479 1.00 96.56 94 PHE A CA 1
ATOM 690 C C . PHE A 1 94 ? -5.190 -1.459 10.924 1.00 96.56 94 PHE A C 1
ATOM 692 O O . PHE A 1 94 ? -6.235 -2.000 11.284 1.00 96.56 94 PHE A O 1
ATOM 699 N N . HIS A 1 95 ? -4.464 -0.662 11.713 1.00 93.25 95 HIS A N 1
ATOM 700 C CA . HIS A 1 95 ? -4.875 -0.261 13.057 1.00 93.25 95 HIS A CA 1
ATOM 701 C C . HIS A 1 95 ? -4.743 1.253 13.242 1.00 93.25 95 HIS A C 1
ATOM 703 O O . HIS A 1 95 ? -3.649 1.823 13.120 1.00 93.25 95 HIS A O 1
ATOM 709 N N . SER A 1 96 ? -5.854 1.913 13.559 1.00 83.00 96 SER A N 1
ATOM 710 C CA . SER A 1 96 ? -5.915 3.351 13.816 1.00 83.00 96 SER A CA 1
ATOM 711 C C . SER A 1 96 ? -5.331 3.687 15.194 1.00 83.00 96 SER A C 1
ATOM 713 O O . SER A 1 96 ? -6.019 3.774 16.204 1.00 83.00 96 SER A O 1
ATOM 715 N N . GLY A 1 97 ? -4.013 3.887 15.255 1.00 68.81 97 GLY A N 1
ATOM 716 C CA . GLY A 1 97 ? -3.368 4.345 16.491 1.00 68.81 97 GLY A CA 1
ATOM 717 C C . GLY A 1 97 ? -1.851 4.212 16.563 1.00 68.81 97 GLY A C 1
ATOM 718 O O . GLY A 1 97 ? -1.260 4.912 17.374 1.00 68.81 97 GLY A O 1
ATOM 719 N N . GLY A 1 98 ? -1.223 3.390 15.709 1.00 48.97 98 GLY A N 1
ATOM 720 C CA . GLY A 1 98 ? 0.208 3.048 15.800 1.00 48.97 98 GLY A CA 1
ATOM 721 C C . GLY A 1 98 ? 0.500 2.327 17.126 1.00 48.97 98 GLY A C 1
ATOM 722 O O . GLY A 1 98 ? 0.406 2.902 18.198 1.00 48.97 98 GLY A O 1
ATOM 723 N N . VAL A 1 99 ? 0.806 1.040 17.180 1.00 40.16 99 VAL A N 1
ATOM 724 C CA . VAL A 1 99 ? 1.797 0.249 16.448 1.00 40.16 99 VAL A CA 1
ATOM 725 C C . VAL A 1 99 ? 1.265 -1.195 16.450 1.00 40.16 99 VAL A C 1
ATOM 727 O O . VAL A 1 99 ? 0.656 -1.595 17.443 1.00 40.16 99 VAL A O 1
ATOM 730 N N . ALA A 1 100 ? 1.461 -1.950 15.365 1.00 39.41 100 ALA A N 1
ATOM 731 C CA . ALA A 1 100 ? 1.335 -3.411 15.386 1.00 39.41 100 ALA A CA 1
ATOM 732 C C . ALA A 1 100 ? 2.671 -4.031 15.811 1.00 39.41 100 ALA A C 1
ATOM 734 O O . ALA A 1 100 ? 3.707 -3.549 15.296 1.00 39.41 100 ALA A O 1
#

Foldseek 3Di:
DQDDWDWDEKDKDQPVFDDDPVATFRIKMKTFTARQDPDPFDKWKDWLNFTWP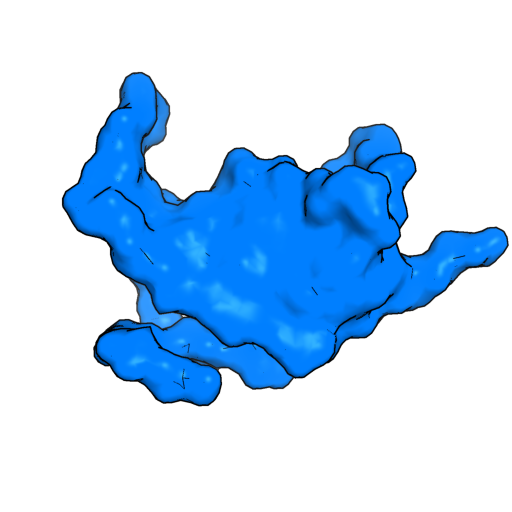PWDQDPVRGIIMTTTRDAHDFQTWMWIDTPVDDTDTHPYGDHPPDDD

Secondary structure (DSSP, 8-state):
-PPPPEEEEEEEEEEEEEEETTEEEEEEEEEEEE-----SSPEEEEETTEEEEEEEE-TTSSEEEEEESSPPPTTPEEEEEETTS--EEEEEE--TTS--

Organism: NCBI:txid189966